Protein AF-A0A528B3E2-F1 (afdb_monomer_lite)

Radius of gyration: 18.37 Å; chains: 1; bounding box: 47×43×48 Å

pLDDT: mean 95.03, std 5.27, range [58.22, 98.69]

Foldseek 3Di:
DVVVVVVVVLVVLVVVQDDPPDDRWDKDKFWADPPDDPVLRVVLVVVLCVPQAVVLQKDWDKDWDPDVPTTIMIIIIGQFHQDPVGTHDQKDFDADPVRHGDADPVRDGDIDGSNDDPVSVVVSVVSSQVSNQVSCVVVVHPDGDDPDDPPD

Structure (mmCIF, N/CA/C/O backbone):
data_AF-A0A528B3E2-F1
#
_entry.id   AF-A0A528B3E2-F1
#
loop_
_atom_site.group_PDB
_atom_site.id
_atom_site.type_symbol
_atom_site.label_atom_id
_atom_site.label_alt_id
_atom_site.label_comp_id
_atom_site.label_asym_id
_atom_site.label_entity_id
_atom_site.label_seq_id
_atom_site.pdbx_PDB_ins_code
_atom_site.Cartn_x
_atom_site.Cartn_y
_atom_site.Cartn_z
_atom_site.occupancy
_atom_site.B_iso_or_equiv
_atom_site.auth_seq_id
_atom_site.auth_comp_id
_atom_site.auth_asym_id
_atom_site.auth_atom_id
_atom_site.pdbx_PDB_model_num
ATOM 1 N N . THR A 1 1 ? -0.817 20.588 -3.312 1.00 79.25 1 THR A N 1
ATOM 2 C CA . THR A 1 1 ? 0.125 19.647 -3.961 1.00 79.25 1 THR A CA 1
ATOM 3 C C . THR A 1 1 ? -0.100 18.267 -3.379 1.00 79.25 1 THR A C 1
ATOM 5 O O . THR A 1 1 ? -0.734 18.179 -2.334 1.00 79.25 1 THR A O 1
ATOM 8 N N . VAL A 1 2 ? 0.407 17.206 -4.013 1.00 82.19 2 VAL A N 1
ATOM 9 C CA . VAL A 1 2 ? 0.358 15.847 -3.434 1.00 82.19 2 VAL A CA 1
ATOM 10 C C . VAL A 1 2 ? 1.015 15.828 -2.047 1.00 82.19 2 VAL A C 1
ATOM 12 O O . VAL A 1 2 ? 0.423 15.337 -1.095 1.00 82.19 2 VAL A O 1
ATOM 15 N N . THR A 1 3 ? 2.160 16.501 -1.900 1.00 85.12 3 THR A N 1
ATOM 16 C CA . THR A 1 3 ? 2.883 16.625 -0.624 1.00 85.12 3 THR A CA 1
ATOM 17 C C . THR A 1 3 ? 2.062 17.275 0.491 1.00 85.12 3 THR A C 1
ATOM 19 O O . THR A 1 3 ? 2.040 16.762 1.602 1.00 85.12 3 THR A O 1
ATOM 22 N N . GLY A 1 4 ? 1.332 18.357 0.204 1.00 94.00 4 GLY A N 1
ATOM 23 C CA . GLY A 1 4 ? 0.483 19.011 1.207 1.00 94.00 4 GLY A CA 1
ATOM 24 C C . GLY A 1 4 ? -0.733 18.171 1.613 1.00 94.00 4 GLY A C 1
ATOM 25 O O . GLY A 1 4 ? -1.200 18.271 2.743 1.00 94.00 4 GLY A O 1
ATOM 26 N N . ALA A 1 5 ? -1.244 17.323 0.714 1.00 93.19 5 ALA A N 1
ATOM 27 C CA . ALA A 1 5 ? -2.320 16.392 1.051 1.00 93.19 5 ALA A CA 1
ATOM 28 C C . ALA A 1 5 ? -1.817 15.258 1.960 1.00 93.19 5 ALA A C 1
ATOM 30 O O . ALA A 1 5 ? -2.475 14.954 2.953 1.00 93.19 5 ALA A O 1
ATOM 31 N N . ALA A 1 6 ? -0.644 14.691 1.654 1.00 95.25 6 ALA A N 1
ATOM 32 C CA . ALA A 1 6 ? 0.008 13.680 2.485 1.00 95.25 6 ALA A CA 1
ATOM 33 C C . ALA A 1 6 ? 0.321 14.222 3.890 1.00 95.25 6 ALA A C 1
ATOM 35 O O . ALA A 1 6 ? -0.090 13.629 4.884 1.00 95.25 6 ALA A O 1
ATOM 36 N N . GLU A 1 7 ? 0.944 15.403 3.980 1.00 96.69 7 GLU A N 1
ATOM 37 C CA . GLU A 1 7 ? 1.207 16.090 5.253 1.00 96.69 7 GLU A CA 1
ATOM 38 C C . GLU A 1 7 ? -0.081 16.284 6.066 1.00 96.69 7 GLU A C 1
ATOM 40 O O . GLU A 1 7 ? -0.161 15.889 7.230 1.00 96.69 7 GLU A O 1
ATOM 45 N N . ALA A 1 8 ? -1.126 16.851 5.454 1.00 96.81 8 ALA A N 1
ATOM 46 C CA . ALA A 1 8 ? -2.395 17.083 6.135 1.00 96.81 8 ALA A CA 1
ATOM 47 C C . ALA A 1 8 ? -3.061 15.780 6.608 1.00 96.81 8 ALA A C 1
ATOM 49 O O . ALA A 1 8 ? -3.705 15.765 7.659 1.00 96.81 8 ALA A O 1
ATOM 50 N N . PHE A 1 9 ? -2.928 14.694 5.844 1.00 96.12 9 PHE A N 1
ATOM 51 C CA . PHE A 1 9 ? -3.468 13.390 6.206 1.00 96.12 9 PHE A CA 1
ATOM 52 C C . PHE A 1 9 ? -2.724 12.780 7.397 1.00 96.12 9 PHE A C 1
ATOM 54 O O . PHE A 1 9 ? -3.354 12.440 8.402 1.00 96.12 9 PHE A O 1
ATOM 61 N N . TRP A 1 10 ? -1.396 12.694 7.333 1.00 97.19 10 TRP A N 1
ATOM 62 C CA . TRP A 1 10 ? -0.601 12.081 8.398 1.00 97.19 10 TRP A CA 1
ATOM 63 C C . TRP A 1 10 ? -0.623 12.896 9.692 1.00 97.19 10 TRP A C 1
ATOM 65 O O . TRP A 1 10 ? -0.749 12.307 10.764 1.00 97.19 10 TRP A O 1
ATOM 75 N N . ASN A 1 11 ? -0.678 14.230 9.610 1.00 97.44 11 ASN A N 1
ATOM 76 C CA . ASN A 1 11 ? -0.914 15.084 10.780 1.00 97.44 11 ASN A CA 1
ATOM 77 C C . ASN A 1 11 ? -2.258 14.772 11.461 1.00 97.44 11 ASN A C 1
ATOM 79 O O . ASN A 1 11 ? -2.361 14.808 12.688 1.00 97.44 11 ASN A O 1
ATOM 83 N N . LYS A 1 12 ? -3.306 14.436 10.692 1.00 96.75 12 LYS A N 1
ATOM 84 C CA . LYS A 1 12 ? -4.591 14.002 11.265 1.00 96.75 12 LYS A CA 1
ATOM 85 C C . LYS A 1 12 ? -4.485 12.636 11.938 1.00 96.75 12 LYS A C 1
ATOM 87 O O . LYS A 1 12 ? -5.103 12.456 12.985 1.00 96.75 12 LYS A O 1
ATOM 92 N N . VAL A 1 13 ? -3.729 11.694 11.369 1.00 96.88 13 VAL A N 1
ATOM 93 C CA . VAL A 1 13 ? -3.484 10.376 11.984 1.00 96.88 13 VAL A CA 1
ATOM 94 C C . VAL A 1 13 ? -2.750 10.539 13.315 1.00 96.88 13 VAL A C 1
ATOM 96 O O . VAL A 1 13 ? -3.207 10.018 14.332 1.00 96.88 13 VAL A O 1
ATOM 99 N N . GLU A 1 14 ? -1.663 11.311 13.328 1.00 96.69 14 GLU A N 1
ATOM 100 C CA . GLU A 1 14 ? -0.875 11.593 14.530 1.00 96.69 14 GLU A CA 1
ATOM 101 C C . GLU A 1 14 ? -1.717 12.291 15.603 1.00 96.69 14 GLU A C 1
ATOM 103 O O . GLU A 1 14 ? -1.750 11.861 16.754 1.00 96.69 14 GLU A O 1
ATOM 108 N N . ALA A 1 15 ? -2.493 13.310 15.223 1.00 96.56 15 ALA A N 1
ATOM 109 C CA . ALA A 1 15 ? -3.389 13.986 16.152 1.00 96.56 15 ALA A CA 1
ATOM 110 C C . ALA A 1 15 ? -4.499 13.065 16.683 1.00 96.56 15 ALA A C 1
ATOM 112 O O . ALA A 1 15 ? -4.970 13.270 17.804 1.00 96.56 15 ALA A O 1
ATOM 113 N N . PHE A 1 16 ? -4.963 12.086 15.905 1.00 96.12 16 PHE A N 1
ATOM 114 C CA . PHE A 1 16 ? -6.014 11.156 16.317 1.00 96.12 16 PHE A CA 1
ATOM 115 C C . PHE A 1 16 ? -5.505 10.111 17.317 1.00 96.12 16 PHE A C 1
ATOM 117 O O . PHE A 1 16 ? -6.190 9.798 18.294 1.00 96.12 16 PHE A O 1
ATOM 124 N N . GLU A 1 17 ? -4.300 9.589 17.108 1.00 96.50 17 GLU A N 1
ATOM 125 C CA . GLU A 1 17 ? -3.697 8.566 17.958 1.00 96.50 17 GLU A CA 1
ATOM 126 C C . GLU A 1 17 ? -3.156 9.159 19.270 1.00 96.50 17 GLU A C 1
ATOM 128 O O . GLU A 1 17 ? -2.097 9.767 19.331 1.00 96.50 17 GLU A O 1
ATOM 133 N N . LYS A 1 18 ? -3.900 8.979 20.370 1.00 94.56 18 LYS A N 1
ATOM 134 C CA . LYS A 1 18 ? -3.618 9.670 21.646 1.00 94.56 18 LYS A CA 1
ATOM 135 C C . LYS A 1 18 ? -2.576 9.011 22.542 1.00 94.56 18 LYS A C 1
ATOM 137 O O . LYS A 1 18 ? -2.110 9.635 23.493 1.00 94.56 18 LYS A O 1
ATOM 142 N N . ARG A 1 19 ? -2.279 7.730 22.326 1.00 96.19 19 ARG A N 1
ATOM 143 C CA . ARG A 1 19 ? -1.321 7.016 23.174 1.00 96.19 19 ARG A CA 1
ATOM 144 C C . ARG A 1 19 ? 0.098 7.348 22.735 1.00 96.19 19 ARG A C 1
ATOM 146 O O . ARG A 1 19 ? 0.386 7.336 21.548 1.00 96.19 19 ARG A O 1
ATOM 153 N N . VAL A 1 20 ? 0.988 7.536 23.705 1.00 95.25 20 VAL A N 1
ATOM 154 C CA . VAL A 1 20 ? 2.420 7.778 23.453 1.00 95.25 20 VAL A CA 1
ATOM 155 C C . VAL A 1 20 ? 3.096 6.636 22.684 1.00 95.25 20 VAL A C 1
ATOM 157 O O . VAL A 1 20 ? 4.078 6.853 21.989 1.00 95.25 20 VAL A O 1
ATOM 160 N N . ASP A 1 21 ? 2.557 5.422 22.791 1.00 96.19 21 ASP A N 1
ATOM 161 C CA . ASP A 1 21 ? 3.033 4.215 22.115 1.00 96.19 21 ASP A CA 1
ATOM 162 C C . ASP A 1 21 ? 2.107 3.776 20.967 1.00 96.19 21 ASP A C 1
ATOM 164 O O . ASP A 1 21 ? 2.095 2.607 20.571 1.00 96.19 21 ASP A O 1
ATOM 168 N N . ALA A 1 22 ? 1.278 4.686 20.447 1.00 96.00 22 ALA A N 1
ATOM 169 C CA . ALA A 1 22 ? 0.416 4.374 19.322 1.00 96.00 22 ALA A CA 1
ATOM 170 C C . ALA A 1 22 ? 1.229 4.154 18.041 1.00 96.00 22 ALA A C 1
ATOM 172 O O . ALA A 1 22 ? 2.058 4.967 17.646 1.00 96.00 22 ALA A O 1
ATOM 173 N N . GLN A 1 23 ? 0.920 3.069 17.337 1.00 96.38 23 GLN A N 1
ATOM 174 C CA . GLN A 1 23 ? 1.367 2.877 15.960 1.00 96.38 23 GLN A CA 1
ATOM 175 C C . GLN A 1 23 ? 0.525 3.752 15.023 1.00 96.38 23 GLN A C 1
ATOM 177 O O . GLN A 1 23 ? -0.708 3.683 15.084 1.00 96.38 23 GLN A O 1
ATOM 182 N N . LEU A 1 24 ? 1.178 4.533 14.161 1.00 96.25 24 LEU A N 1
ATOM 183 C CA . LEU A 1 24 ? 0.520 5.475 13.244 1.00 96.25 24 LEU A CA 1
ATOM 184 C C . LEU A 1 24 ? 0.233 4.857 11.867 1.00 96.25 24 LEU A C 1
ATOM 186 O O . LEU A 1 24 ? -0.843 5.050 11.307 1.00 96.25 24 LEU A O 1
ATOM 190 N N . ALA A 1 25 ? 1.175 4.071 11.352 1.00 96.75 25 ALA A N 1
ATOM 191 C CA . ALA A 1 25 ? 1.126 3.474 10.023 1.00 96.75 25 ALA A CA 1
ATOM 192 C C . ALA A 1 25 ? 1.784 2.087 10.023 1.00 96.75 25 ALA A C 1
ATOM 194 O O . ALA A 1 25 ? 2.512 1.733 10.956 1.00 96.75 25 ALA A O 1
ATOM 195 N N . LYS A 1 26 ? 1.541 1.318 8.961 1.00 95.44 26 LYS A N 1
ATOM 196 C CA . LYS A 1 26 ? 2.396 0.197 8.552 1.00 95.44 26 LYS A CA 1
ATOM 197 C C . LYS A 1 26 ? 3.309 0.711 7.436 1.00 95.44 26 LYS A C 1
ATOM 199 O O . LYS A 1 26 ? 2.809 1.297 6.485 1.00 95.44 26 LYS A O 1
ATOM 204 N N . ASP A 1 27 ? 4.618 0.518 7.572 1.00 95.38 27 ASP A N 1
ATOM 205 C CA . ASP A 1 27 ? 5.618 0.880 6.557 1.00 95.38 27 ASP A CA 1
ATOM 206 C C . ASP A 1 27 ? 6.171 -0.392 5.913 1.00 95.38 27 ASP A C 1
ATOM 208 O O . ASP A 1 27 ? 6.485 -1.365 6.608 1.00 95.38 27 ASP A O 1
ATOM 212 N N . LEU A 1 28 ? 6.252 -0.384 4.587 1.00 95.50 28 LEU A N 1
ATOM 213 C CA . LEU A 1 28 ? 6.814 -1.445 3.773 1.00 95.50 28 LEU A CA 1
ATOM 214 C C . LEU A 1 28 ? 7.846 -0.854 2.816 1.00 95.50 28 LEU A C 1
ATOM 216 O O . LEU A 1 28 ? 7.539 0.032 2.021 1.00 95.50 28 LEU A O 1
ATOM 220 N N . THR A 1 29 ? 9.054 -1.410 2.832 1.00 97.31 29 THR A N 1
ATOM 221 C CA . THR A 1 29 ? 10.062 -1.145 1.802 1.00 97.31 29 THR A CA 1
ATOM 222 C C . THR A 1 29 ? 10.076 -2.301 0.812 1.00 97.31 29 THR A C 1
ATOM 224 O O . THR A 1 29 ? 10.266 -3.451 1.212 1.00 97.31 29 THR A O 1
ATOM 227 N N . ILE A 1 30 ? 9.862 -2.011 -0.471 1.00 97.06 30 ILE A N 1
ATOM 228 C CA . ILE A 1 30 ? 9.691 -3.033 -1.511 1.00 97.06 30 ILE A CA 1
ATOM 229 C C . ILE A 1 30 ? 10.678 -2.773 -2.648 1.00 97.06 30 ILE A C 1
ATOM 231 O O . ILE A 1 30 ? 10.639 -1.716 -3.275 1.00 97.06 30 ILE A O 1
ATOM 235 N N . ALA A 1 31 ? 11.561 -3.740 -2.909 1.00 97.50 31 ALA A N 1
ATOM 236 C CA . ALA A 1 31 ? 12.507 -3.686 -4.020 1.00 97.50 31 ALA A CA 1
ATOM 237 C C . ALA A 1 31 ? 11.800 -3.885 -5.368 1.00 97.50 31 ALA A C 1
ATOM 239 O O . ALA A 1 31 ? 10.853 -4.668 -5.481 1.00 97.50 31 ALA A O 1
ATOM 240 N N . LEU A 1 32 ? 12.293 -3.198 -6.392 1.00 98.25 32 LEU A N 1
ATOM 241 C CA . LEU A 1 32 ? 11.748 -3.214 -7.743 1.00 98.25 32 LEU A CA 1
ATOM 242 C C . LEU A 1 32 ? 12.706 -3.914 -8.720 1.00 98.25 32 LEU A C 1
ATOM 244 O O . LEU A 1 32 ? 13.921 -3.876 -8.511 1.00 98.25 32 LEU A O 1
ATOM 248 N N . PRO A 1 33 ? 12.193 -4.547 -9.792 1.00 97.44 33 PRO A N 1
ATOM 249 C CA . PRO A 1 33 ? 13.037 -5.146 -10.820 1.00 97.44 33 PRO A CA 1
ATOM 250 C C . PRO A 1 33 ? 13.928 -4.113 -11.516 1.00 97.44 33 PRO A C 1
ATOM 252 O O . PRO A 1 33 ? 13.460 -3.041 -11.910 1.00 97.44 33 PRO A O 1
ATOM 255 N N . LEU A 1 34 ? 15.198 -4.467 -11.719 1.00 97.50 34 LEU A N 1
ATOM 256 C CA . LEU A 1 34 ? 16.156 -3.660 -12.486 1.00 97.50 34 LEU A CA 1
ATOM 257 C C . LEU A 1 34 ? 15.900 -3.74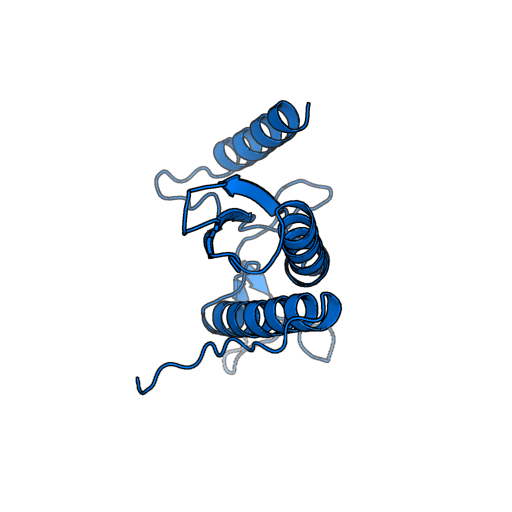5 -13.993 1.00 97.50 34 LEU A C 1
ATOM 259 O O . LEU A 1 34 ? 16.323 -2.879 -14.753 1.00 97.50 34 LEU A O 1
ATOM 263 N N . GLU A 1 35 ? 15.233 -4.811 -14.422 1.00 97.62 35 GLU A N 1
ATOM 264 C CA . GLU A 1 35 ? 14.916 -5.097 -15.813 1.00 97.62 35 GLU A CA 1
ATOM 265 C C . GLU A 1 35 ? 13.755 -4.244 -16.333 1.00 97.62 35 GLU A C 1
ATOM 267 O O . GLU A 1 35 ? 13.600 -4.097 -17.544 1.00 97.62 35 GLU A O 1
ATOM 272 N N . LEU A 1 36 ? 12.952 -3.670 -15.431 1.00 98.06 36 LEU A N 1
ATOM 273 C CA . LEU A 1 36 ? 11.890 -2.733 -15.772 1.00 98.06 36 LEU A CA 1
ATOM 274 C C . LEU A 1 36 ? 12.424 -1.298 -15.790 1.00 98.06 36 LEU A C 1
ATOM 276 O O . LEU A 1 36 ? 13.196 -0.879 -14.928 1.00 98.06 36 LEU A O 1
ATOM 280 N N . SER A 1 37 ? 11.960 -0.514 -16.762 1.00 97.62 37 SER A N 1
ATOM 281 C CA . SER A 1 37 ? 12.179 0.930 -16.780 1.00 97.62 37 SER A CA 1
ATOM 282 C C . SER A 1 37 ? 11.483 1.605 -15.592 1.00 97.62 37 SER A C 1
ATOM 284 O O . SER A 1 37 ? 10.550 1.058 -15.001 1.00 97.62 37 SER A O 1
ATOM 286 N N . LEU A 1 38 ? 11.883 2.839 -15.275 1.00 97.50 38 LEU A N 1
ATOM 287 C CA . LEU A 1 38 ? 11.222 3.658 -14.253 1.00 97.50 38 LEU A CA 1
ATOM 288 C C . LEU A 1 38 ? 9.698 3.724 -14.461 1.00 97.50 38 LEU A C 1
ATOM 290 O O . LEU A 1 38 ? 8.930 3.535 -13.521 1.00 97.50 38 LEU A O 1
ATOM 294 N N . GLU A 1 39 ? 9.252 3.961 -15.696 1.00 98.25 39 GLU A N 1
ATOM 295 C CA . GLU A 1 39 ? 7.826 4.063 -16.025 1.00 98.25 39 GLU A CA 1
ATOM 296 C C . GLU A 1 39 ? 7.092 2.731 -15.830 1.00 98.25 39 GLU A C 1
ATOM 298 O O . GLU A 1 39 ? 5.986 2.710 -15.289 1.00 98.25 39 GLU A O 1
ATOM 303 N N . GLN A 1 40 ? 7.722 1.617 -16.213 1.00 98.56 40 GLN A N 1
ATOM 304 C CA . GLN A 1 40 ? 7.175 0.274 -16.015 1.00 98.56 40 GLN A CA 1
ATOM 305 C C . GLN A 1 40 ? 7.103 -0.087 -14.528 1.00 98.56 40 GLN A C 1
ATOM 307 O O . GLN A 1 40 ? 6.098 -0.631 -14.079 1.00 98.56 40 GLN A O 1
ATOM 312 N N . ASN A 1 41 ? 8.117 0.275 -13.741 1.00 98.62 41 ASN A N 1
ATOM 313 C CA . ASN A 1 41 ? 8.091 0.087 -12.295 1.00 98.62 41 ASN A CA 1
ATOM 314 C C . ASN A 1 41 ? 7.007 0.940 -11.621 1.00 98.62 41 ASN A C 1
ATOM 316 O O . ASN A 1 41 ? 6.292 0.450 -10.750 1.00 98.62 41 ASN A O 1
ATOM 320 N N . ILE A 1 42 ? 6.821 2.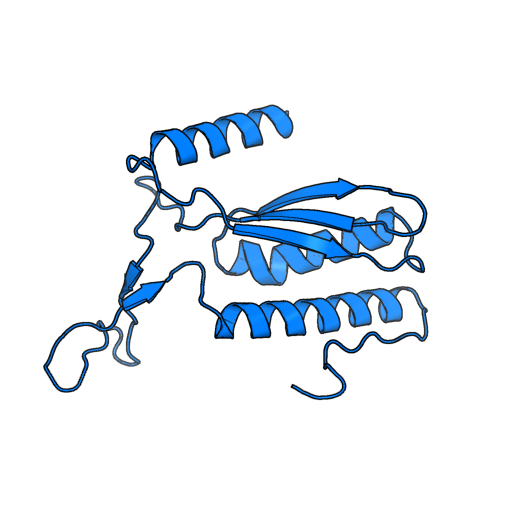194 -12.042 1.00 98.56 42 ILE A N 1
ATOM 321 C CA . ILE A 1 42 ? 5.715 3.032 -11.554 1.00 98.56 42 ILE A CA 1
ATOM 322 C C . ILE A 1 42 ? 4.359 2.400 -11.904 1.00 98.56 42 ILE A C 1
ATOM 324 O O . ILE A 1 42 ? 3.448 2.419 -11.075 1.00 98.56 42 ILE A O 1
ATOM 328 N N . ALA 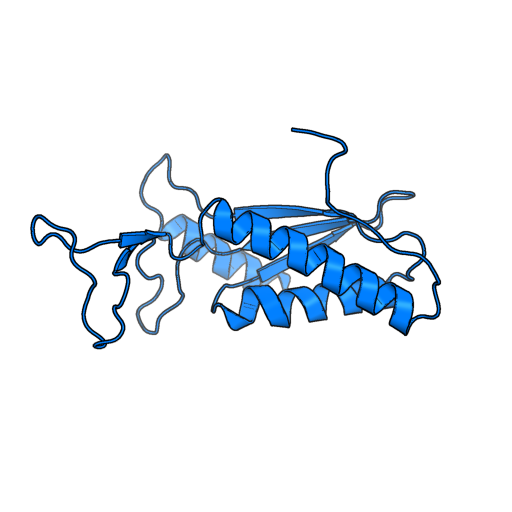A 1 43 ? 4.211 1.828 -13.104 1.00 98.69 43 ALA A N 1
ATOM 329 C CA . ALA A 1 43 ? 2.995 1.121 -13.503 1.00 98.69 43 ALA A CA 1
ATOM 330 C C . ALA A 1 43 ? 2.748 -0.136 -12.649 1.00 98.69 43 ALA A C 1
ATOM 332 O O . ALA A 1 43 ? 1.627 -0.327 -12.178 1.00 98.69 43 ALA A O 1
ATOM 333 N N . LEU A 1 44 ? 3.789 -0.933 -12.384 1.00 98.69 44 LEU A N 1
ATOM 334 C CA . LEU A 1 44 ? 3.747 -2.085 -11.478 1.00 98.69 44 LEU A CA 1
ATOM 335 C C . LEU A 1 44 ? 3.256 -1.686 -10.082 1.00 98.69 44 LEU A C 1
ATOM 337 O O . LEU A 1 44 ? 2.331 -2.301 -9.552 1.00 98.69 44 LEU A O 1
ATOM 341 N N . VAL A 1 45 ? 3.846 -0.642 -9.496 1.00 98.62 45 VAL A N 1
ATOM 342 C CA . VAL A 1 45 ? 3.488 -0.188 -8.146 1.00 98.62 45 VAL A CA 1
ATOM 343 C C . VAL A 1 45 ? 2.052 0.324 -8.094 1.00 98.62 45 VAL A C 1
ATOM 345 O O . VAL A 1 45 ? 1.324 -0.021 -7.168 1.00 98.62 45 VAL A O 1
ATOM 348 N N . ARG A 1 46 ? 1.615 1.108 -9.087 1.00 98.62 46 ARG A N 1
ATOM 349 C CA . ARG A 1 46 ? 0.230 1.602 -9.154 1.00 98.62 46 ARG A CA 1
ATOM 350 C C . ARG A 1 46 ? -0.780 0.463 -9.229 1.00 98.62 46 ARG A C 1
ATOM 352 O O . ARG A 1 46 ? -1.727 0.463 -8.453 1.00 98.62 46 ARG A O 1
ATOM 359 N N . ASP A 1 47 ? -0.543 -0.503 -10.113 1.00 98.62 47 ASP A N 1
ATOM 360 C CA . ASP A 1 47 ? -1.416 -1.666 -10.289 1.00 98.62 47 ASP A CA 1
ATOM 361 C C . ASP A 1 47 ? -1.491 -2.505 -9.000 1.00 98.62 47 ASP A C 1
ATOM 363 O O . ASP A 1 47 ? -2.568 -2.895 -8.551 1.00 98.62 47 ASP A O 1
ATOM 367 N N . PHE A 1 48 ? -0.351 -2.710 -8.335 1.00 98.38 48 PHE A N 1
ATOM 368 C CA . PHE A 1 48 ? -0.301 -3.403 -7.051 1.00 98.38 48 PHE A CA 1
ATOM 369 C C . PHE A 1 48 ? -1.056 -2.660 -5.937 1.00 98.38 48 PHE A C 1
ATOM 371 O O . PHE A 1 48 ? -1.856 -3.264 -5.221 1.00 98.38 48 PHE A O 1
ATOM 378 N N . VAL A 1 49 ? -0.833 -1.349 -5.801 1.00 98.12 49 VAL A N 1
ATOM 379 C CA . VAL A 1 49 ? -1.506 -0.503 -4.804 1.00 98.12 49 VAL A CA 1
ATOM 380 C C . VAL A 1 49 ? -3.019 -0.491 -5.027 1.00 98.12 49 VAL A C 1
ATOM 382 O O . VAL A 1 49 ? -3.777 -0.631 -4.068 1.00 98.12 49 VAL A O 1
ATOM 385 N N . GLU A 1 50 ? -3.470 -0.367 -6.273 1.00 98.19 50 GLU A N 1
ATOM 386 C CA . GLU A 1 50 ? -4.894 -0.372 -6.61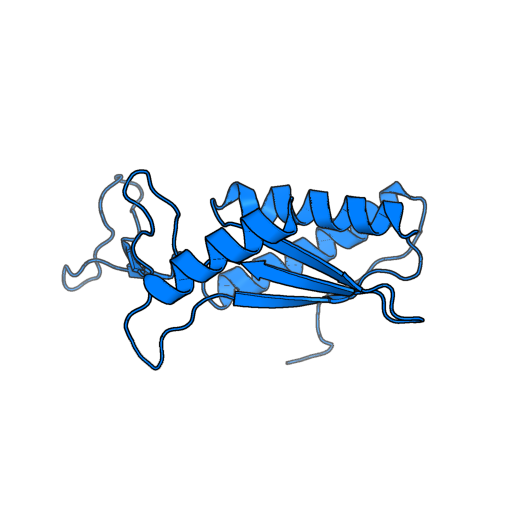2 1.00 98.19 50 GLU A CA 1
ATOM 387 C C . GLU A 1 50 ? -5.562 -1.702 -6.238 1.00 98.19 50 GLU A C 1
ATOM 389 O O . GLU A 1 50 ? -6.590 -1.707 -5.559 1.00 98.19 50 GLU A O 1
ATOM 394 N N . LYS A 1 51 ? -4.946 -2.830 -6.609 1.00 97.62 51 LYS A N 1
ATOM 395 C CA . LYS A 1 51 ? -5.510 -4.173 -6.406 1.00 97.62 51 LYS A CA 1
ATOM 396 C C . LYS A 1 51 ? -5.465 -4.686 -4.974 1.00 97.62 51 LYS A C 1
ATOM 398 O O . LYS A 1 51 ? -6.316 -5.502 -4.624 1.00 97.62 51 LYS A O 1
ATOM 403 N N . HIS A 1 52 ? -4.471 -4.282 -4.183 1.00 95.94 52 HIS A N 1
ATOM 404 C CA . HIS A 1 52 ? -4.185 -4.926 -2.894 1.00 95.94 52 HIS A CA 1
ATOM 405 C C . HIS A 1 52 ? -4.186 -3.985 -1.692 1.00 95.94 52 HIS A C 1
ATOM 407 O O . HIS A 1 52 ? -4.140 -4.466 -0.564 1.00 95.94 52 HIS A O 1
ATOM 413 N N . ILE A 1 53 ? -4.207 -2.666 -1.904 1.00 95.12 53 ILE A N 1
ATOM 414 C CA . ILE A 1 53 ? -4.262 -1.689 -0.810 1.00 95.12 53 ILE A CA 1
ATOM 415 C C . ILE A 1 53 ? -5.567 -0.898 -0.873 1.00 95.12 53 ILE A C 1
ATOM 417 O O . ILE A 1 53 ? -6.336 -0.889 0.085 1.00 95.12 53 ILE A O 1
ATOM 421 N N . LEU A 1 54 ? -5.837 -0.244 -2.006 1.00 95.38 54 LEU A N 1
ATOM 422 C CA . LEU A 1 54 ? -7.014 0.620 -2.140 1.00 95.38 54 LEU A CA 1
ATOM 423 C C . LEU A 1 54 ? -8.321 -0.181 -2.161 1.00 95.38 54 LEU A C 1
ATOM 425 O O . LEU A 1 54 ? -9.319 0.271 -1.604 1.00 95.38 54 LEU A O 1
ATOM 429 N N . SER A 1 55 ? -8.308 -1.374 -2.761 1.00 94.25 55 SER A N 1
ATOM 430 C CA . SER A 1 55 ? -9.431 -2.323 -2.762 1.00 94.25 55 SER A CA 1
ATOM 431 C C . SER A 1 55 ? -9.874 -2.741 -1.355 1.00 94.25 55 SER A C 1
ATOM 433 O O . SER A 1 55 ? -11.064 -2.944 -1.131 1.00 94.25 55 SER A O 1
ATOM 435 N N . GLU A 1 56 ? -8.944 -2.777 -0.398 1.00 90.56 56 GLU A N 1
ATOM 436 C CA . GLU A 1 56 ? -9.193 -3.075 1.019 1.00 90.56 56 GLU A CA 1
ATOM 437 C C . GLU A 1 56 ? -9.614 -1.826 1.824 1.00 90.56 56 GLU A C 1
ATOM 439 O O . GLU A 1 56 ? -9.741 -1.856 3.050 1.00 90.56 56 GLU A O 1
ATOM 444 N N . GLY A 1 57 ? -9.812 -0.686 1.152 1.00 91.44 57 GLY A N 1
ATOM 445 C CA . GLY A 1 57 ? -10.191 0.581 1.780 1.00 91.44 57 GLY A CA 1
ATOM 446 C C . GLY A 1 57 ? -9.057 1.255 2.558 1.00 91.44 57 GLY A C 1
ATOM 447 O O . GLY A 1 57 ? -9.314 2.151 3.367 1.00 91.44 57 GLY A O 1
ATOM 448 N N . MET A 1 58 ? -7.807 0.839 2.340 1.00 94.62 58 MET A N 1
ATOM 449 C CA . MET A 1 58 ? -6.633 1.461 2.950 1.00 94.62 58 MET A CA 1
ATOM 450 C C . MET A 1 58 ? -6.169 2.677 2.151 1.00 94.62 58 MET A C 1
ATOM 452 O O . MET A 1 58 ? -6.267 2.720 0.926 1.00 94.62 58 MET A O 1
ATOM 456 N N . VAL A 1 59 ? -5.596 3.660 2.847 1.00 95.31 59 VAL A N 1
ATOM 457 C CA . VAL A 1 59 ? -4.830 4.725 2.189 1.00 95.31 59 VAL A CA 1
ATOM 458 C C . VAL A 1 59 ? -3.411 4.220 1.949 1.00 95.31 59 VAL A C 1
ATOM 460 O O . VAL A 1 59 ? -2.803 3.648 2.853 1.00 95.31 59 VAL A O 1
ATOM 463 N N . ALA A 1 60 ? -2.896 4.458 0.744 1.00 96.62 60 ALA A N 1
ATOM 464 C CA . ALA A 1 60 ? -1.520 4.187 0.350 1.00 96.62 60 ALA A CA 1
ATOM 465 C C . ALA A 1 60 ? -0.787 5.506 0.091 1.00 96.62 60 ALA A C 1
ATOM 467 O O . ALA A 1 60 ? -1.161 6.247 -0.820 1.00 96.62 60 ALA A O 1
ATOM 468 N N . ASP A 1 61 ? 0.266 5.777 0.853 1.00 97.69 61 ASP A N 1
ATOM 469 C CA . ASP A 1 61 ? 1.227 6.838 0.557 1.00 97.69 61 ASP A CA 1
ATOM 470 C C . ASP A 1 61 ? 2.561 6.188 0.216 1.00 97.69 61 ASP A C 1
ATOM 472 O O . ASP A 1 61 ? 3.096 5.423 1.015 1.00 97.69 61 ASP A O 1
ATOM 476 N N . TRP A 1 62 ? 3.076 6.420 -0.986 1.00 97.81 62 TRP A N 1
ATOM 477 C CA . TRP A 1 62 ? 4.308 5.779 -1.418 1.00 97.81 62 TRP A CA 1
ATOM 478 C C . TRP A 1 62 ? 5.203 6.710 -2.215 1.00 97.81 62 TRP A C 1
ATOM 480 O O . TRP A 1 62 ? 4.749 7.585 -2.954 1.00 97.81 62 TRP A O 1
ATOM 490 N N . VAL A 1 63 ? 6.502 6.472 -2.080 1.00 97.31 63 VAL A N 1
ATOM 491 C CA . VAL A 1 63 ? 7.557 7.196 -2.784 1.00 97.31 63 VAL A CA 1
ATOM 492 C C . VAL A 1 63 ? 8.476 6.215 -3.487 1.00 97.31 63 VAL A C 1
ATOM 494 O O . VAL A 1 63 ? 8.751 5.134 -2.973 1.00 97.31 63 VAL A O 1
ATOM 497 N N . TYR A 1 64 ? 8.950 6.601 -4.668 1.00 98.12 64 TYR A N 1
ATOM 498 C CA . TYR A 1 64 ? 9.923 5.842 -5.443 1.00 98.12 64 TYR A CA 1
ATOM 499 C C . TYR A 1 64 ? 11.330 6.379 -5.186 1.00 98.12 64 TYR A C 1
ATOM 501 O O . TYR A 1 64 ? 11.572 7.577 -5.344 1.00 98.12 64 TYR A O 1
ATOM 509 N N . HIS A 1 65 ? 12.266 5.494 -4.857 1.00 97.88 65 HIS A N 1
ATOM 510 C CA . HIS A 1 65 ? 13.693 5.785 -4.775 1.00 97.88 65 HIS A CA 1
ATOM 511 C C . HIS A 1 65 ? 14.433 5.116 -5.933 1.00 97.88 65 HIS A C 1
ATOM 513 O O . HIS A 1 65 ? 14.512 3.889 -6.007 1.00 97.88 65 HIS A O 1
ATOM 519 N N . ASP A 1 66 ? 15.020 5.929 -6.814 1.00 96.06 66 ASP A N 1
ATOM 520 C CA . ASP A 1 66 ? 15.823 5.462 -7.951 1.00 96.06 66 ASP A CA 1
ATOM 521 C C . ASP A 1 66 ? 17.289 5.247 -7.563 1.00 96.06 66 ASP A C 1
ATOM 523 O O . ASP A 1 66 ? 18.211 5.875 -8.085 1.00 96.06 66 ASP A O 1
ATOM 527 N N . ASN A 1 67 ? 17.509 4.398 -6.559 1.00 95.25 67 ASN A N 1
ATOM 528 C CA . ASN A 1 67 ? 18.855 4.124 -6.079 1.00 95.25 67 ASN A CA 1
ATOM 529 C C . ASN A 1 67 ? 19.574 3.178 -7.057 1.00 95.25 67 ASN A C 1
ATOM 531 O O . ASN A 1 67 ? 19.055 2.094 -7.339 1.00 95.25 67 ASN A O 1
ATOM 535 N N . PRO A 1 68 ? 20.787 3.522 -7.537 1.00 93.81 68 PRO A N 1
ATOM 536 C CA . PRO A 1 68 ? 21.520 2.687 -8.484 1.00 93.81 68 PRO A CA 1
ATOM 537 C C . PRO A 1 68 ? 21.691 1.248 -7.985 1.00 93.81 68 PRO A C 1
ATOM 539 O O . PRO A 1 68 ? 22.247 1.013 -6.913 1.00 93.81 68 PRO A O 1
ATOM 542 N N . GLY A 1 69 ? 21.208 0.283 -8.771 1.00 95.44 69 GLY A N 1
ATOM 543 C CA . GLY A 1 69 ? 21.284 -1.147 -8.453 1.00 95.44 69 GLY A CA 1
ATOM 544 C C . GLY A 1 69 ? 20.275 -1.646 -7.412 1.00 95.44 69 GLY A C 1
ATOM 545 O O . GLY A 1 69 ? 20.245 -2.844 -7.151 1.00 95.44 69 GLY A O 1
ATOM 546 N N . ASN A 1 70 ? 19.448 -0.772 -6.833 1.00 97.06 70 ASN A N 1
ATOM 547 C CA . ASN A 1 70 ? 18.384 -1.152 -5.904 1.00 97.06 70 ASN A CA 1
ATOM 548 C C . ASN A 1 70 ? 17.230 -0.127 -5.919 1.00 97.06 70 ASN A C 1
ATOM 550 O O . ASN A 1 70 ? 17.009 0.557 -4.909 1.00 97.06 70 ASN A O 1
ATOM 554 N N . PRO A 1 71 ? 16.508 0.026 -7.045 1.00 98.19 71 PRO A N 1
ATOM 555 C CA . PRO A 1 71 ? 15.290 0.816 -7.053 1.00 98.19 71 PRO A CA 1
ATOM 556 C C . PRO A 1 71 ? 14.280 0.183 -6.093 1.00 98.19 71 PRO A C 1
ATOM 558 O O . PRO A 1 71 ? 14.103 -1.036 -6.064 1.00 98.19 71 PRO A O 1
ATOM 561 N N . HIS A 1 72 ? 13.630 1.000 -5.276 1.00 98.62 72 HIS A N 1
ATOM 562 C CA . HIS A 1 72 ? 12.650 0.529 -4.301 1.00 98.62 72 HIS A CA 1
ATOM 563 C C . HIS A 1 72 ? 11.597 1.593 -4.034 1.00 98.62 72 HIS A C 1
ATOM 565 O O . HIS A 1 72 ? 11.787 2.770 -4.343 1.00 98.62 72 HIS A O 1
ATOM 571 N N . ILE A 1 73 ? 10.493 1.177 -3.426 1.00 98.50 73 ILE A N 1
ATOM 572 C CA . ILE A 1 73 ? 9.519 2.098 -2.852 1.00 98.50 73 ILE A CA 1
ATOM 573 C C . ILE A 1 73 ? 9.512 2.007 -1.334 1.00 98.50 73 ILE A C 1
ATOM 575 O O . ILE A 1 73 ? 9.734 0.933 -0.773 1.00 98.50 73 ILE A O 1
ATOM 579 N N . HIS A 1 74 ? 9.186 3.124 -0.693 1.00 98.19 74 HIS A N 1
ATOM 580 C CA . HIS A 1 74 ? 8.577 3.113 0.633 1.00 98.19 74 HIS A CA 1
ATOM 581 C C . HIS A 1 74 ? 7.073 3.257 0.450 1.00 98.19 74 HIS A C 1
ATOM 583 O O . HIS A 1 74 ? 6.640 4.151 -0.273 1.00 98.19 74 HIS A O 1
ATOM 589 N N . LEU A 1 75 ? 6.298 2.379 1.078 1.00 97.94 75 LEU A N 1
ATOM 590 C CA . LEU A 1 75 ? 4.841 2.369 1.068 1.00 97.94 75 LEU A CA 1
ATOM 591 C C . LEU A 1 75 ? 4.344 2.400 2.513 1.00 97.94 75 LEU A C 1
ATOM 593 O O . LEU A 1 75 ? 4.515 1.440 3.263 1.00 97.94 75 LEU A O 1
ATOM 597 N N . MET A 1 76 ? 3.694 3.494 2.881 1.00 97.94 76 MET A N 1
ATOM 598 C CA . MET A 1 76 ? 2.991 3.661 4.142 1.00 97.94 76 MET A CA 1
ATOM 599 C C . MET A 1 76 ? 1.497 3.412 3.949 1.00 97.94 76 MET A C 1
ATOM 601 O O . MET A 1 76 ? 0.872 3.971 3.044 1.00 97.94 76 MET A O 1
ATOM 605 N N . THR A 1 77 ? 0.907 2.607 4.831 1.00 97.12 77 THR A N 1
ATOM 606 C CA . THR A 1 77 ? -0.534 2.341 4.844 1.00 97.12 77 THR A CA 1
ATOM 607 C C . THR A 1 77 ? -1.169 2.597 6.203 1.00 97.12 77 THR A C 1
ATOM 609 O O . THR A 1 77 ? -0.532 2.537 7.261 1.00 97.12 77 THR A O 1
ATOM 612 N N . THR A 1 78 ? -2.457 2.927 6.178 1.00 95.62 78 THR A N 1
ATOM 613 C CA . THR A 1 78 ? -3.249 3.205 7.380 1.00 95.62 78 THR A CA 1
ATOM 614 C C . THR A 1 78 ? -3.514 1.958 8.209 1.00 95.62 78 THR A C 1
ATOM 616 O O . THR A 1 78 ? -3.818 0.896 7.678 1.00 95.62 78 THR A O 1
ATOM 619 N N . LEU A 1 79 ? -3.528 2.116 9.534 1.00 95.88 79 LEU A N 1
ATOM 620 C CA . LEU A 1 79 ? -3.899 1.042 10.464 1.00 95.88 79 LEU A CA 1
ATOM 621 C C . LEU A 1 79 ? -5.393 1.029 10.834 1.00 95.88 79 LEU A C 1
ATOM 623 O O . LEU A 1 79 ? -5.821 0.213 11.651 1.00 95.88 79 LEU A O 1
ATOM 627 N N . ARG A 1 80 ? -6.172 1.972 10.297 1.00 95.88 80 ARG A N 1
ATOM 628 C CA . ARG A 1 80 ? -7.596 2.176 10.586 1.00 95.88 80 ARG A CA 1
ATOM 629 C C . ARG A 1 80 ? -8.357 2.449 9.293 1.00 95.88 80 ARG A C 1
ATOM 631 O O . ARG A 1 80 ? -7.800 3.144 8.440 1.00 95.88 80 ARG A O 1
ATOM 638 N N . PRO A 1 81 ? -9.622 2.013 9.199 1.00 94.50 81 PRO A N 1
ATOM 639 C CA . PRO A 1 81 ? -10.471 2.405 8.089 1.00 94.50 81 PRO A CA 1
ATOM 640 C C . PRO A 1 81 ? -10.766 3.900 8.158 1.00 94.50 81 PRO A C 1
ATOM 642 O O . PRO A 1 81 ? -10.915 4.464 9.249 1.00 94.50 81 PRO A O 1
ATOM 645 N N . LEU A 1 82 ? -10.895 4.526 6.991 1.00 91.62 82 LEU A N 1
ATOM 646 C CA . LEU A 1 82 ? -11.481 5.853 6.877 1.00 91.62 82 LEU A CA 1
ATOM 647 C C . LEU A 1 82 ? -12.999 5.709 6.723 1.00 91.62 82 LEU A C 1
ATOM 649 O O . LEU A 1 82 ? -13.480 4.971 5.870 1.00 91.62 82 LEU A O 1
ATOM 653 N N . THR A 1 83 ? -13.746 6.400 7.572 1.00 90.00 83 THR A N 1
ATOM 654 C CA . THR A 1 83 ? -15.214 6.406 7.605 1.00 90.00 83 THR A CA 1
ATOM 655 C C . THR A 1 83 ? -15.723 7.836 7.439 1.00 90.00 83 THR A C 1
ATOM 657 O O . THR A 1 83 ? -14.938 8.785 7.524 1.00 90.00 83 THR A O 1
ATOM 660 N N . GLU A 1 84 ? -17.029 8.011 7.238 1.00 90.38 84 GLU A N 1
ATOM 661 C CA . GLU A 1 84 ? -17.656 9.340 7.153 1.00 90.38 84 GLU A CA 1
ATOM 662 C C . GLU A 1 84 ? -17.398 10.189 8.412 1.00 90.38 84 GLU A C 1
ATOM 664 O O . GLU A 1 84 ? -17.211 11.402 8.317 1.00 90.38 84 GLU A O 1
ATOM 669 N N . ASP A 1 85 ? -17.275 9.537 9.573 1.00 89.62 85 ASP A N 1
ATOM 670 C CA . ASP A 1 85 ? -17.025 10.172 10.871 1.00 89.62 85 ASP A CA 1
ATOM 671 C C . ASP A 1 85 ? -15.526 10.299 11.223 1.00 89.62 85 ASP A C 1
ATOM 673 O O . ASP A 1 85 ? -15.164 10.737 12.319 1.00 89.62 85 ASP A O 1
ATOM 677 N N . GLY A 1 86 ? -14.621 9.918 10.313 1.00 91.19 86 GLY A N 1
ATOM 678 C CA . GLY A 1 86 ? -13.170 9.930 10.523 1.00 91.19 86 GLY A CA 1
ATOM 679 C C . GLY A 1 86 ? -12.560 8.533 10.657 1.00 91.19 86 GLY A C 1
ATOM 680 O O . GLY A 1 86 ? -12.972 7.598 9.973 1.00 91.19 86 GLY A O 1
ATOM 681 N N . PHE A 1 87 ? -11.526 8.372 11.488 1.00 95.19 87 PHE A N 1
ATOM 682 C CA . PHE A 1 87 ? -10.801 7.100 11.596 1.00 95.19 87 PHE A CA 1
ATOM 683 C C . PHE A 1 87 ? -11.547 6.081 12.466 1.00 95.19 87 PHE A C 1
ATOM 685 O O . PHE A 1 87 ? -11.808 6.324 13.646 1.00 95.19 87 PHE A O 1
ATOM 692 N N . GLY A 1 88 ? -11.828 4.906 11.905 1.00 95.00 88 GLY A N 1
ATOM 693 C CA . GLY A 1 88 ? -12.523 3.829 12.601 1.00 95.00 88 GLY A CA 1
ATOM 694 C C . GLY A 1 88 ? -11.653 3.036 13.586 1.00 95.00 88 GLY A C 1
ATOM 695 O O . GLY A 1 88 ? -10.519 3.387 13.943 1.00 95.00 88 GLY A O 1
ATOM 696 N N . ALA A 1 89 ? -12.207 1.925 14.070 1.00 95.00 89 ALA A N 1
ATOM 697 C CA . ALA A 1 89 ? -11.537 1.062 15.034 1.00 95.00 89 ALA A CA 1
ATOM 698 C C . ALA A 1 89 ? -10.430 0.218 14.378 1.00 95.00 89 ALA A C 1
ATOM 700 O O . ALA A 1 89 ? -10.618 -0.343 13.306 1.00 95.00 89 ALA A O 1
ATOM 701 N N . LYS A 1 90 ? -9.293 0.058 15.073 1.00 94.88 90 LYS A N 1
ATOM 702 C CA . LYS A 1 90 ? -8.233 -0.894 14.679 1.00 94.88 90 LYS A CA 1
ATOM 703 C C . LYS A 1 90 ? -8.682 -2.349 14.787 1.00 94.88 90 LYS A C 1
ATOM 705 O O . LYS A 1 90 ? -8.174 -3.195 14.065 1.00 94.88 90 LYS A O 1
ATOM 710 N N . LYS A 1 91 ? -9.576 -2.636 15.740 1.00 95.69 91 LYS A N 1
ATOM 711 C CA . LYS A 1 91 ? -10.160 -3.960 15.945 1.00 95.69 91 LYS A CA 1
ATOM 712 C C . LYS A 1 91 ? -11.594 -3.955 15.460 1.00 95.69 91 LYS A C 1
ATOM 714 O O . LYS A 1 91 ? -12.404 -3.200 15.997 1.00 95.69 91 LYS A O 1
ATOM 719 N N . VAL A 1 92 ? -11.888 -4.802 14.489 1.00 95.25 92 VAL A N 1
ATOM 720 C CA . VAL A 1 92 ? -13.220 -4.951 13.901 1.00 95.25 92 VAL A CA 1
ATOM 721 C C . VAL A 1 92 ? -13.779 -6.318 14.259 1.00 95.25 92 VAL A C 1
ATOM 723 O O . VAL A 1 92 ? -13.023 -7.256 14.515 1.00 95.25 92 VAL A O 1
ATOM 726 N N . ALA A 1 93 ? -15.099 -6.401 14.406 1.00 96.56 93 ALA A N 1
ATOM 727 C CA . ALA A 1 93 ? -15.750 -7.672 14.682 1.00 96.56 93 ALA A CA 1
ATOM 728 C C . ALA A 1 93 ? -15.730 -8.519 13.411 1.00 96.56 93 ALA A C 1
ATOM 730 O O . ALA A 1 93 ? -16.120 -8.031 12.353 1.00 96.56 93 ALA A O 1
ATOM 731 N N . VAL A 1 94 ? -15.324 -9.780 13.536 1.00 95.88 94 VAL A N 1
ATOM 732 C CA . VAL A 1 94 ? -15.419 -10.736 12.432 1.00 95.88 94 VAL A CA 1
ATOM 733 C C . VAL A 1 94 ? -16.898 -10.991 12.174 1.00 95.88 94 VAL A C 1
ATOM 735 O O . VAL A 1 94 ? -17.638 -11.306 13.110 1.00 95.88 94 VAL A O 1
ATOM 738 N N . ILE A 1 95 ? -17.341 -10.837 10.931 1.00 95.94 95 ILE A N 1
ATOM 739 C CA . ILE A 1 95 ? -18.734 -11.065 10.543 1.00 95.94 95 ILE A CA 1
ATOM 740 C C . ILE A 1 95 ? -18.875 -12.503 10.042 1.00 95.94 95 ILE A C 1
ATOM 742 O O . ILE A 1 95 ? -18.112 -12.948 9.189 1.00 95.94 95 ILE A O 1
ATOM 746 N N . GLY A 1 96 ? -19.814 -13.248 10.625 1.00 94.56 96 GLY A N 1
ATOM 747 C CA . GLY A 1 96 ? -20.148 -14.604 10.206 1.00 94.56 96 GLY A CA 1
ATOM 748 C C . GLY A 1 96 ? -20.964 -14.627 8.914 1.00 94.56 96 GLY A C 1
ATOM 749 O O . GLY A 1 96 ? -21.455 -13.604 8.442 1.00 94.56 96 GLY A O 1
ATOM 750 N N . GLU A 1 97 ? -21.156 -15.823 8.358 1.00 94.19 97 GLU A N 1
ATOM 751 C CA . GLU A 1 97 ? -21.949 -16.033 7.133 1.00 94.19 97 GLU A CA 1
ATOM 752 C C . GLU A 1 97 ? -23.415 -15.578 7.270 1.00 94.19 97 GLU A C 1
ATOM 754 O O . GLU A 1 97 ? -24.074 -15.277 6.279 1.00 94.19 97 GLU A O 1
ATOM 759 N N . ASP A 1 98 ? -23.923 -15.490 8.501 1.00 94.56 98 ASP A N 1
ATOM 760 C CA . ASP A 1 98 ? -25.259 -14.995 8.841 1.00 94.56 98 ASP A CA 1
ATOM 761 C C . ASP A 1 98 ? -25.355 -13.456 8.900 1.00 94.56 98 ASP A C 1
ATOM 763 O O . ASP A 1 98 ? -26.413 -12.905 9.218 1.00 94.56 98 ASP A O 1
ATOM 767 N N . GLY A 1 99 ? -24.256 -12.749 8.617 1.00 96.06 99 GLY A N 1
ATOM 768 C CA . GLY A 1 99 ? -24.163 -11.293 8.699 1.00 96.06 99 GLY A CA 1
ATOM 769 C C . GLY A 1 99 ? -24.093 -10.754 10.131 1.00 96.06 99 GLY A C 1
ATOM 770 O O . GLY A 1 99 ? -24.160 -9.540 10.326 1.00 96.06 99 GLY A O 1
ATOM 771 N N . GLN A 1 100 ? -23.969 -11.620 11.142 1.00 96.56 100 GLN A N 1
ATOM 772 C CA . GLN A 1 100 ? -23.850 -11.228 12.545 1.00 96.56 100 GLN A CA 1
ATOM 773 C C . GLN A 1 100 ? -22.398 -11.328 13.031 1.00 96.56 100 GLN A C 1
ATOM 775 O O . GLN A 1 100 ? -21.598 -12.076 12.470 1.00 96.56 100 GLN A O 1
ATOM 780 N N . PRO A 1 101 ? -22.016 -10.608 14.104 1.00 97.56 101 PRO A N 1
ATOM 781 C CA . PRO A 1 101 ? -20.698 -10.770 14.703 1.00 97.56 101 PRO A CA 1
ATOM 782 C C . PRO A 1 101 ? -20.455 -12.215 15.154 1.00 97.56 101 PRO A C 1
ATOM 784 O O . PRO A 1 101 ? -21.187 -12.742 15.999 1.00 97.56 101 PRO A O 1
ATOM 787 N N . LEU A 1 102 ? -19.387 -12.826 14.643 1.00 97.56 102 LEU A N 1
ATOM 788 C CA . LEU A 1 102 ? -18.950 -14.168 15.000 1.00 97.56 102 LEU A CA 1
ATOM 789 C C . LEU A 1 102 ? -18.681 -14.241 16.504 1.00 97.56 102 LEU A C 1
ATOM 791 O O . LEU A 1 102 ? -17.994 -13.393 17.079 1.00 97.56 102 LEU A O 1
ATOM 795 N N . ARG A 1 103 ? -19.194 -15.288 17.154 1.00 96.56 103 ARG A N 1
ATOM 796 C CA . ARG A 1 103 ? -18.984 -15.537 18.584 1.00 96.56 103 ARG A CA 1
ATOM 797 C C . ARG A 1 103 ? -18.233 -16.839 18.808 1.00 96.56 103 ARG A C 1
ATOM 799 O O . ARG A 1 103 ? -18.490 -17.845 18.158 1.00 96.56 103 ARG A O 1
ATOM 806 N N . ASN A 1 104 ? -17.310 -16.829 19.764 1.00 96.12 104 ASN A N 1
ATOM 807 C CA . ASN A 1 104 ? -16.582 -18.028 20.171 1.00 96.12 104 ASN A CA 1
ATOM 808 C C . ASN A 1 104 ? -17.454 -18.958 21.046 1.00 96.12 104 ASN A C 1
ATOM 810 O O . ASN A 1 104 ? -18.568 -18.611 21.435 1.00 96.12 104 ASN A O 1
ATOM 814 N N . LYS A 1 105 ? -16.907 -20.115 21.449 1.00 95.81 105 LYS A N 1
ATOM 815 C CA . LYS A 1 105 ? -17.599 -21.130 22.279 1.00 95.81 105 LYS A CA 1
ATOM 816 C C . LYS A 1 105 ? -18.121 -20.621 23.635 1.00 95.81 105 LYS A C 1
ATOM 818 O O . LYS A 1 105 ? -18.942 -21.283 24.254 1.00 95.81 105 LYS A O 1
ATOM 823 N N . THR A 1 106 ? -17.636 -19.470 24.104 1.00 96.19 106 THR A N 1
ATOM 824 C CA . THR A 1 106 ? -18.061 -18.819 25.359 1.00 96.19 106 THR A CA 1
ATOM 825 C C . THR A 1 106 ? -19.031 -17.654 25.133 1.00 96.19 106 THR A C 1
ATOM 827 O O . THR A 1 106 ? -19.347 -16.926 26.068 1.00 96.19 106 THR A O 1
ATOM 830 N N . GLY A 1 107 ? -19.480 -17.439 23.892 1.00 95.62 107 GLY A N 1
ATOM 831 C CA . GLY A 1 107 ? -20.429 -16.389 23.514 1.00 95.62 107 GLY A CA 1
ATOM 832 C C . GLY A 1 107 ? -19.819 -14.996 23.307 1.00 95.62 107 GLY A C 1
ATOM 833 O O . GLY A 1 107 ? -20.554 -14.046 23.029 1.00 95.62 107 GLY A O 1
ATOM 834 N N . LYS A 1 108 ? -18.492 -14.837 23.413 1.00 97.00 108 LYS A N 1
ATOM 835 C CA . LYS A 1 108 ? -17.808 -13.551 23.180 1.00 97.00 108 LYS A CA 1
ATOM 836 C C . LYS A 1 108 ? -17.586 -13.305 21.690 1.00 97.00 108 LYS A C 1
ATOM 838 O O . LYS A 1 108 ? -17.242 -14.244 20.978 1.00 97.00 108 LYS A O 1
ATOM 843 N N . ILE A 1 109 ? -17.734 -12.050 21.254 1.00 97.62 109 ILE A N 1
ATOM 844 C CA . ILE A 1 109 ? -17.457 -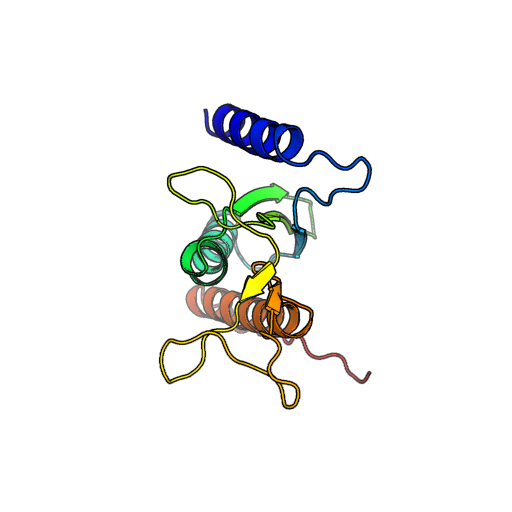11.631 19.871 1.00 97.62 109 ILE A CA 1
ATOM 845 C C . ILE A 1 109 ? -15.971 -11.833 19.555 1.00 97.62 109 ILE A C 1
ATOM 847 O O . ILE A 1 109 ? -15.106 -11.529 20.382 1.00 97.62 109 ILE A O 1
ATOM 851 N N . VAL A 1 110 ? -15.698 -12.358 18.366 1.00 97.19 110 VAL A N 1
ATOM 852 C CA . VAL A 1 110 ? -14.358 -12.501 17.800 1.00 97.19 110 VAL A CA 1
ATOM 853 C C . VAL A 1 110 ? -13.993 -11.208 17.075 1.00 97.19 110 VAL A C 1
ATOM 855 O O . VAL A 1 110 ? -14.792 -10.672 16.311 1.00 97.19 110 VAL A O 1
ATOM 858 N N . TYR A 1 111 ? -12.790 -10.704 17.337 1.00 96.62 111 TYR A N 1
ATOM 859 C CA . TYR A 1 111 ? -12.259 -9.493 16.718 1.00 96.62 111 TYR A CA 1
ATOM 860 C C . TYR A 1 111 ? -10.939 -9.793 16.024 1.00 96.62 111 TYR A C 1
ATOM 862 O O . TYR A 1 111 ? -10.144 -10.583 16.535 1.00 96.62 111 TYR A O 1
ATOM 870 N N . GLU A 1 112 ? -10.677 -9.068 14.948 1.00 95.81 112 GLU A N 1
ATOM 871 C CA . GLU A 1 112 ? -9.420 -9.090 14.200 1.00 95.81 112 GLU A CA 1
ATOM 872 C C . GLU A 1 112 ? -8.871 -7.673 14.015 1.00 95.81 112 GLU A C 1
ATOM 874 O O . GLU A 1 112 ? -9.539 -6.687 14.345 1.00 95.81 112 GLU A O 1
ATOM 879 N N . LEU A 1 113 ? -7.628 -7.563 13.546 1.00 95.94 113 LEU A N 1
ATOM 880 C CA . LEU A 1 113 ? -7.052 -6.276 13.171 1.00 95.94 113 LEU A CA 1
ATOM 881 C C . LEU A 1 113 ? -7.532 -5.905 11.773 1.00 95.94 113 LEU A C 1
ATOM 883 O O . LEU A 1 113 ? -7.312 -6.656 10.835 1.00 95.94 113 LEU A O 1
ATOM 887 N N . TRP A 1 114 ? -8.111 -4.715 11.625 1.00 95.75 114 TRP A N 1
ATOM 888 C CA . TRP A 1 114 ? -8.595 -4.248 10.326 1.00 95.75 114 TRP A CA 1
ATOM 889 C C . TRP A 1 114 ? -7.472 -4.132 9.282 1.00 95.75 114 TRP A C 1
ATOM 891 O O . TRP A 1 114 ? -7.676 -4.425 8.115 1.00 95.75 114 TRP A O 1
ATOM 901 N N . ALA A 1 115 ? -6.261 -3.756 9.706 1.00 94.88 115 ALA A N 1
ATOM 902 C CA . ALA A 1 115 ? -5.092 -3.634 8.825 1.00 94.88 115 ALA A CA 1
ATOM 903 C C . ALA A 1 115 ? -4.331 -4.961 8.593 1.00 94.88 115 ALA A C 1
ATOM 905 O O . ALA A 1 115 ? -3.148 -4.952 8.214 1.00 94.88 115 ALA A O 1
ATOM 906 N N . GLY A 1 116 ? -4.998 -6.078 8.881 1.00 93.88 116 GLY A N 1
ATOM 907 C CA . GLY A 1 116 ? -4.502 -7.435 8.722 1.00 93.88 116 GLY A CA 1
ATOM 908 C C . GLY A 1 116 ? -3.444 -7.865 9.737 1.00 93.88 116 GLY A C 1
ATOM 909 O O . GLY A 1 116 ? -2.827 -7.055 10.446 1.00 93.88 116 GLY A O 1
ATOM 910 N N . ASP A 1 117 ? -3.223 -9.171 9.793 1.00 92.75 117 ASP A N 1
ATOM 911 C CA . ASP A 1 117 ? -2.237 -9.833 10.635 1.00 92.75 117 ASP A CA 1
ATOM 912 C C . ASP A 1 117 ? -1.070 -10.441 9.821 1.00 92.75 117 ASP A C 1
ATOM 914 O O . ASP A 1 117 ? -0.734 -9.993 8.721 1.00 92.75 117 ASP A O 1
ATOM 918 N N . ALA A 1 118 ? -0.362 -11.413 10.404 1.00 91.31 118 ALA A N 1
ATOM 919 C CA . ALA A 1 118 ? 0.760 -12.079 9.751 1.00 91.31 118 ALA A CA 1
ATOM 920 C C . ALA A 1 118 ? 0.339 -12.963 8.562 1.00 91.31 118 ALA A C 1
ATOM 922 O O . ALA A 1 118 ? 1.130 -13.148 7.637 1.00 91.31 118 ALA A O 1
ATOM 923 N N . GLN A 1 119 ? -0.864 -13.537 8.576 1.00 92.38 119 GLN A N 1
ATOM 924 C CA . GLN A 1 119 ? -1.394 -14.325 7.464 1.00 92.38 119 GLN A CA 1
ATOM 925 C C . GLN A 1 119 ? -1.711 -13.410 6.284 1.00 92.38 119 GLN A C 1
ATOM 927 O O . GLN A 1 119 ? -1.233 -13.676 5.180 1.00 92.38 119 GLN A O 1
ATOM 932 N N . ASP A 1 120 ? -2.379 -12.284 6.542 1.00 92.38 120 ASP A N 1
ATOM 933 C CA . ASP A 1 120 ? -2.662 -11.271 5.519 1.00 92.38 120 ASP A CA 1
ATOM 934 C C . ASP A 1 120 ? -1.373 -10.709 4.921 1.00 92.38 120 ASP A C 1
ATOM 936 O O . ASP A 1 120 ? -1.254 -10.538 3.710 1.00 92.38 120 ASP A O 1
ATOM 940 N N . PHE A 1 121 ? -0.349 -10.497 5.754 1.00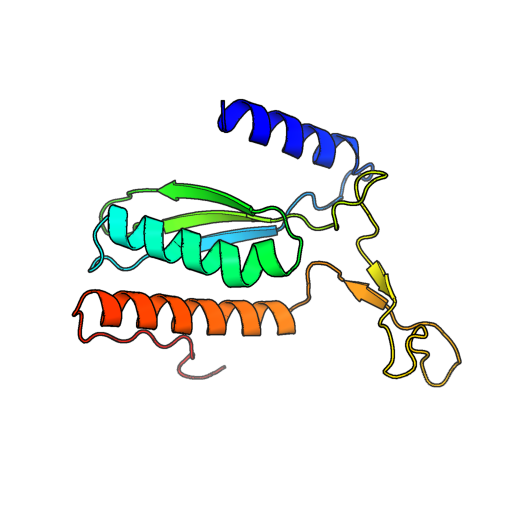 91.94 121 PHE A N 1
ATOM 941 C CA . PHE A 1 121 ? 0.964 -10.079 5.270 1.00 91.94 121 PHE A CA 1
ATOM 942 C C . PHE A 1 121 ? 1.610 -11.108 4.329 1.00 91.94 121 PHE A C 1
ATOM 944 O O . PHE A 1 121 ? 2.236 -10.729 3.340 1.00 91.94 121 PHE A O 1
ATOM 951 N N . ASN A 1 122 ? 1.462 -12.408 4.598 1.00 92.75 122 ASN A N 1
ATOM 952 C CA . ASN A 1 122 ? 1.981 -13.436 3.695 1.00 92.75 122 ASN A CA 1
ATOM 953 C C . ASN A 1 122 ? 1.215 -13.456 2.368 1.00 92.75 122 ASN A C 1
ATOM 955 O O . ASN A 1 122 ? 1.851 -13.525 1.320 1.00 92.75 122 ASN A O 1
ATOM 959 N N . ALA A 1 123 ? -0.114 -13.322 2.403 1.00 93.06 123 ALA A N 1
ATOM 960 C CA . ALA A 1 123 ? -0.926 -13.218 1.192 1.00 93.06 123 ALA A CA 1
ATOM 961 C C . ALA A 1 123 ? -0.545 -11.981 0.362 1.00 93.06 123 ALA A C 1
ATOM 963 O O . ALA A 1 123 ? -0.363 -12.073 -0.850 1.00 93.06 123 ALA A O 1
ATOM 964 N N . PHE A 1 124 ? -0.331 -10.842 1.022 1.00 92.81 124 PHE A N 1
ATOM 965 C CA . PHE A 1 124 ? 0.160 -9.614 0.402 1.00 92.81 124 PHE A CA 1
ATOM 966 C C . PHE A 1 124 ? 1.531 -9.803 -0.262 1.00 92.81 124 PHE A C 1
ATOM 968 O O . PHE A 1 124 ? 1.768 -9.347 -1.381 1.00 92.81 124 PHE A O 1
ATOM 975 N N . ARG A 1 125 ? 2.437 -10.517 0.410 1.00 95.25 125 ARG A N 1
ATOM 976 C CA . ARG A 1 125 ? 3.767 -10.834 -0.113 1.00 95.25 125 ARG A CA 1
ATOM 977 C C . ARG A 1 125 ? 3.692 -11.736 -1.349 1.00 95.25 125 ARG A C 1
ATOM 979 O O . ARG A 1 125 ? 4.390 -11.480 -2.325 1.00 95.25 125 ARG A O 1
ATOM 986 N N . ASP A 1 126 ? 2.838 -12.753 -1.334 1.00 95.75 126 ASP A N 1
ATOM 987 C CA . ASP A 1 126 ? 2.641 -13.644 -2.483 1.00 95.75 126 ASP A CA 1
ATOM 988 C C . ASP A 1 126 ? 1.992 -12.898 -3.663 1.00 95.75 126 ASP A C 1
ATOM 990 O O . ASP A 1 126 ? 2.408 -13.063 -4.814 1.00 95.75 126 ASP A O 1
ATOM 994 N N . ALA A 1 127 ? 1.040 -12.005 -3.377 1.00 96.12 127 ALA A N 1
ATOM 995 C CA . ALA A 1 127 ? 0.438 -11.117 -4.365 1.00 96.12 127 ALA A CA 1
ATOM 996 C C . ALA A 1 127 ? 1.470 -10.180 -5.012 1.00 96.12 127 ALA A C 1
ATOM 998 O O . ALA A 1 127 ? 1.441 -9.994 -6.228 1.00 96.12 127 ALA A O 1
ATOM 999 N N . TRP A 1 128 ? 2.424 -9.646 -4.239 1.00 97.69 128 TRP A N 1
ATOM 1000 C CA . TRP A 1 128 ? 3.514 -8.833 -4.785 1.00 97.69 128 TRP A CA 1
ATOM 1001 C C . TRP A 1 128 ? 4.336 -9.605 -5.821 1.00 97.69 128 TRP A C 1
ATOM 1003 O O . TRP A 1 128 ? 4.549 -9.105 -6.925 1.00 97.69 128 TRP A O 1
ATOM 1013 N N . PHE A 1 129 ? 4.741 -10.842 -5.519 1.00 97.38 129 PHE A N 1
ATOM 1014 C CA . PHE A 1 129 ? 5.489 -11.664 -6.475 1.00 97.38 129 PHE A CA 1
ATOM 1015 C C . PHE A 1 129 ? 4.667 -11.992 -7.724 1.00 97.38 129 PHE A C 1
ATOM 1017 O O . PHE A 1 129 ? 5.189 -11.934 -8.838 1.00 97.38 129 PHE A O 1
ATOM 1024 N N . ALA A 1 130 ? 3.375 -12.296 -7.573 1.00 97.44 130 ALA A N 1
ATOM 1025 C CA . ALA A 1 130 ? 2.489 -12.522 -8.714 1.00 97.44 130 ALA A CA 1
ATOM 1026 C C . ALA A 1 130 ? 2.390 -11.277 -9.613 1.00 97.44 130 ALA A C 1
ATOM 1028 O O . ALA A 1 130 ? 2.515 -11.374 -10.835 1.00 97.44 130 ALA A O 1
ATOM 1029 N N . GLN A 1 131 ? 2.230 -10.103 -9.004 1.00 98.00 131 GLN A N 1
ATOM 1030 C CA . GLN A 1 131 ? 2.089 -8.827 -9.695 1.00 98.00 131 GLN A CA 1
ATOM 1031 C C . GLN A 1 131 ? 3.403 -8.394 -10.370 1.00 98.00 131 GLN A C 1
ATOM 1033 O O . GLN A 1 131 ? 3.395 -7.966 -11.524 1.00 98.00 131 GLN A O 1
ATOM 1038 N N . GLN A 1 132 ? 4.544 -8.597 -9.708 1.00 97.88 132 GLN A N 1
ATOM 1039 C CA . GLN A 1 132 ? 5.874 -8.376 -10.275 1.00 97.88 132 GLN A CA 1
ATOM 1040 C C . GLN A 1 132 ? 6.120 -9.268 -11.500 1.00 97.88 132 GLN A C 1
ATOM 1042 O O . GLN A 1 132 ? 6.494 -8.771 -12.562 1.00 97.88 132 GLN A O 1
ATOM 1047 N N . ASN A 1 133 ? 5.841 -10.570 -11.388 1.00 98.38 133 ASN A N 1
ATOM 1048 C CA . ASN A 1 133 ? 5.986 -11.522 -12.493 1.00 98.38 133 ASN A CA 1
ATOM 1049 C C . ASN A 1 133 ? 5.069 -11.193 -13.673 1.00 98.38 133 ASN A C 1
ATOM 1051 O O . ASN A 1 133 ? 5.475 -11.314 -14.829 1.00 98.38 133 ASN A O 1
ATOM 1055 N N . HIS A 1 134 ? 3.847 -10.736 -13.395 1.00 98.19 134 HIS A N 1
ATOM 1056 C CA . HIS A 1 134 ? 2.936 -10.269 -14.430 1.00 98.19 134 HIS A CA 1
ATOM 1057 C C . HIS A 1 134 ? 3.529 -9.093 -15.215 1.00 98.19 134 HIS A C 1
ATOM 1059 O O . HIS A 1 134 ? 3.537 -9.132 -16.443 1.00 98.19 134 HIS A O 1
ATOM 1065 N N . HIS A 1 135 ? 4.081 -8.081 -14.535 1.00 98.56 135 HIS A N 1
ATOM 1066 C CA . HIS A 1 135 ? 4.681 -6.921 -15.208 1.00 98.56 135 HIS A CA 1
ATOM 1067 C C . HIS A 1 135 ? 5.981 -7.255 -15.941 1.00 98.56 135 HIS A C 1
ATOM 1069 O O . HIS A 1 135 ? 6.218 -6.696 -17.009 1.00 98.56 135 HIS A O 1
ATOM 1075 N N . LEU A 1 136 ? 6.790 -8.194 -15.445 1.00 98.56 136 LEU A N 1
ATOM 1076 C CA . LEU A 1 136 ? 7.938 -8.711 -16.201 1.00 98.56 136 LEU A CA 1
ATOM 1077 C C . LEU A 1 136 ? 7.479 -9.344 -17.525 1.00 98.56 136 LEU A C 1
ATOM 1079 O O . LEU A 1 136 ? 7.948 -8.952 -18.596 1.00 98.56 136 LEU A O 1
ATOM 1083 N N . ALA A 1 137 ? 6.492 -10.243 -17.470 1.00 98.31 137 ALA A N 1
ATOM 1084 C CA . ALA A 1 137 ? 5.956 -10.910 -18.654 1.00 98.31 137 ALA A CA 1
ATOM 1085 C C . ALA A 1 137 ? 5.283 -9.934 -19.637 1.00 98.31 137 ALA A C 1
ATOM 1087 O O . ALA A 1 137 ? 5.515 -10.021 -20.844 1.00 98.31 137 ALA A O 1
ATOM 1088 N N . LEU A 1 138 ? 4.494 -8.975 -19.133 1.00 98.19 138 LEU A N 1
ATOM 1089 C CA . LEU A 1 138 ? 3.852 -7.924 -19.936 1.00 98.19 138 LEU A CA 1
ATOM 1090 C C . LEU A 1 138 ? 4.859 -7.098 -20.746 1.00 98.19 138 LEU A C 1
ATOM 1092 O O . LEU A 1 138 ? 4.535 -6.635 -21.837 1.00 98.19 138 LEU A O 1
ATOM 1096 N N . ASN A 1 139 ? 6.074 -6.932 -20.225 1.00 98.19 139 ASN A N 1
ATOM 1097 C CA . ASN A 1 139 ? 7.144 -6.173 -20.865 1.00 98.19 139 ASN A CA 1
ATOM 1098 C C . ASN A 1 139 ? 8.147 -7.069 -21.615 1.00 98.19 139 ASN A C 1
ATOM 1100 O O . ASN A 1 139 ? 9.238 -6.623 -21.964 1.00 98.19 139 ASN A O 1
ATOM 1104 N N . GLY A 1 140 ? 7.778 -8.326 -21.894 1.00 97.88 140 GLY A N 1
ATOM 1105 C CA . GLY A 1 140 ? 8.572 -9.253 -22.705 1.00 97.88 140 GLY A CA 1
ATOM 1106 C C . GLY A 1 140 ? 9.818 -9.807 -22.007 1.00 97.88 140 GLY A C 1
ATOM 1107 O O . GLY A 1 140 ? 10.695 -10.351 -22.677 1.00 97.88 140 GLY A O 1
ATOM 1108 N N . ILE A 1 141 ? 9.913 -9.684 -20.681 1.00 98.19 141 ILE A N 1
ATOM 1109 C CA . ILE A 1 141 ? 11.050 -10.165 -19.893 1.00 98.19 141 ILE A CA 1
ATOM 1110 C C . ILE A 1 141 ? 10.752 -11.587 -19.415 1.00 98.19 141 ILE A C 1
ATOM 1112 O O . ILE A 1 141 ? 9.846 -11.819 -18.618 1.00 98.19 141 ILE A O 1
ATOM 1116 N N . ALA A 1 142 ? 11.539 -12.554 -19.890 1.00 96.31 142 ALA A N 1
ATOM 1117 C CA . ALA A 1 142 ? 11.393 -13.973 -19.559 1.00 96.31 142 ALA A CA 1
ATOM 1118 C C . ALA A 1 142 ? 12.094 -14.347 -18.236 1.00 96.31 142 ALA A C 1
ATOM 1120 O O . ALA A 1 142 ? 12.855 -15.312 -18.177 1.00 96.31 142 ALA A O 1
ATOM 1121 N N . LEU A 1 143 ? 11.863 -13.557 -17.185 1.00 96.31 143 LEU A N 1
ATOM 1122 C CA . LEU A 1 143 ? 12.335 -13.818 -15.824 1.00 96.31 143 LEU A CA 1
ATOM 1123 C C . LEU A 1 143 ? 11.148 -13.991 -14.883 1.00 96.31 143 LEU A C 1
ATOM 1125 O O . LEU A 1 143 ? 10.078 -13.425 -15.102 1.00 96.31 143 LEU A O 1
ATOM 1129 N N . GLN A 1 144 ? 11.362 -14.762 -13.821 1.00 94.75 144 GLN A N 1
ATOM 1130 C CA . GLN A 1 144 ? 10.379 -14.967 -12.771 1.00 94.75 144 GLN A CA 1
ATOM 1131 C C . GLN A 1 144 ? 11.055 -14.882 -11.405 1.00 94.75 144 GLN A C 1
ATOM 1133 O O . GLN A 1 144 ? 12.142 -15.422 -11.199 1.00 94.75 144 GLN A O 1
ATOM 1138 N N . VAL A 1 145 ? 10.385 -14.220 -10.472 1.00 94.50 145 VAL A N 1
ATOM 1139 C CA . VAL A 1 145 ? 10.781 -14.086 -9.075 1.00 94.50 145 VAL A CA 1
ATOM 1140 C C . VAL A 1 145 ? 9.910 -15.002 -8.219 1.00 94.50 145 VAL A C 1
ATOM 1142 O O . VAL A 1 145 ? 8.684 -15.024 -8.359 1.00 94.50 145 VAL A O 1
ATOM 1145 N N . ASP A 1 146 ? 10.549 -15.765 -7.333 1.00 91.81 146 ASP A N 1
ATOM 1146 C CA . ASP A 1 146 ? 9.898 -16.642 -6.359 1.00 91.81 146 ASP A CA 1
ATOM 1147 C C . ASP A 1 146 ? 10.197 -16.151 -4.939 1.00 91.81 146 ASP A C 1
ATOM 1149 O O . ASP A 1 146 ? 11.349 -15.932 -4.565 1.00 91.81 146 ASP A O 1
ATOM 1153 N N . GLY A 1 147 ? 9.139 -15.973 -4.151 1.00 88.19 147 GLY A N 1
ATOM 1154 C CA . GLY A 1 147 ? 9.201 -15.498 -2.776 1.00 88.19 147 GLY A CA 1
ATOM 1155 C C . GLY A 1 147 ? 9.480 -16.552 -1.715 1.00 88.19 147 GLY A C 1
ATOM 1156 O O . GLY A 1 147 ? 9.535 -16.221 -0.524 1.00 88.19 147 GLY A O 1
ATOM 1157 N N . ARG A 1 148 ? 9.568 -17.828 -2.086 1.00 89.31 148 ARG A N 1
ATOM 1158 C CA . ARG A 1 148 ? 9.774 -18.922 -1.133 1.00 89.31 148 ARG A CA 1
ATOM 1159 C C . ARG A 1 148 ? 11.236 -18.978 -0.691 1.00 89.31 148 ARG A C 1
ATOM 1161 O O . ARG A 1 148 ? 12.148 -18.884 -1.505 1.00 89.31 148 ARG A O 1
ATOM 1168 N N . SER A 1 149 ? 11.459 -19.146 0.612 1.00 83.38 149 SER A N 1
ATOM 1169 C CA . SER A 1 149 ? 12.790 -19.451 1.140 1.00 83.38 149 SER A CA 1
ATOM 1170 C C . SER A 1 149 ? 13.121 -20.930 0.925 1.00 83.38 149 SER A C 1
ATOM 1172 O O . SER A 1 149 ? 12.223 -21.767 0.832 1.00 83.38 149 SER A O 1
ATOM 1174 N N . TYR A 1 150 ? 14.416 -21.247 0.853 1.00 73.56 150 TYR A N 1
ATOM 1175 C CA . TYR A 1 150 ? 14.909 -22.609 0.620 1.00 73.56 150 TYR A CA 1
ATOM 1176 C C . TYR A 1 150 ? 14.578 -23.583 1.775 1.00 73.56 150 TYR A C 1
ATOM 1178 O O . TYR A 1 150 ? 14.464 -24.771 1.524 1.00 73.56 150 TYR A O 1
ATOM 1186 N N . GLU A 1 151 ? 14.339 -23.089 2.998 1.00 64.81 151 GLU A N 1
ATOM 1187 C CA . GLU A 1 151 ? 13.680 -23.779 4.127 1.00 64.81 151 GLU A CA 1
ATOM 1188 C C . GLU A 1 151 ? 13.329 -22.730 5.217 1.00 64.81 151 GLU A C 1
ATOM 1190 O O . GLU A 1 151 ? 13.717 -21.562 5.080 1.00 64.81 151 GLU A O 1
ATOM 1195 N N . LYS A 1 152 ? 12.542 -23.092 6.244 1.00 58.22 152 LYS A N 1
ATOM 1196 C CA . LYS A 1 152 ? 12.257 -22.251 7.428 1.00 58.22 152 LYS A CA 1
ATOM 1197 C C . LYS A 1 152 ? 13.048 -22.732 8.635 1.00 58.22 152 LYS A C 1
ATOM 1199 O O . LYS A 1 152 ? 13.100 -23.965 8.820 1.00 58.22 152 LYS A O 1
#

Secondary structure (DSSP, 8-state):
-HHHHHHHHHHHHHHH--STT---EEEEEEE--SSS-HHHHHHHHHHHHHHHTGGGT--EEEEEE--TT--EEEEEEESS-EETTEE--SEEEPBPTTSSBPB-TTSPBPEEETT--HHHHHHHHHHHHHHHHHHHHHTT---------S--

Sequence (152 aa):
TVTGAAEAFWNKVEAFEKRVDAQLAKDLTIALPLELSLEQNIALVRDFVEKHILSEGMVADWVYHDNPGNPHIHLMTTLRPLTEDGFGAKKVAVIGEDGQPLRNKTGKIVYELWAGDAQDFNAFRDAWFAQQNHHLALNGIALQVDGRSYEK